Prot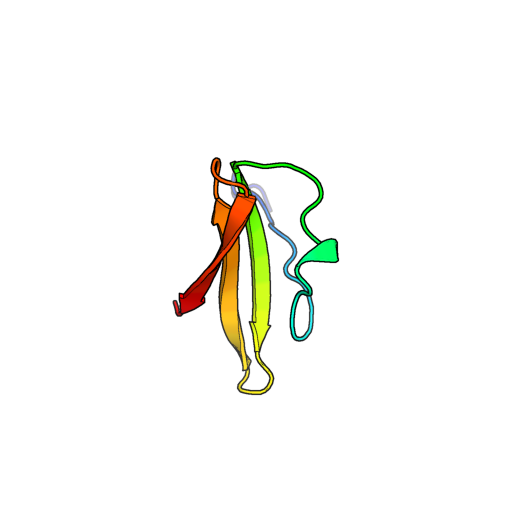ein AF-M7RKC9-F1 (afdb_monomer_lite)

Organism: NCBI:txid1192688

Structure (mmCIF, N/CA/C/O backbone):
data_AF-M7RKC9-F1
#
_entry.id   AF-M7RKC9-F1
#
loop_
_atom_site.group_PDB
_atom_site.id
_atom_site.type_symbol
_atom_site.label_atom_id
_atom_site.label_alt_id
_atom_site.label_comp_id
_atom_site.label_asym_id
_atom_site.label_entity_id
_atom_site.label_seq_id
_atom_site.pdbx_PDB_ins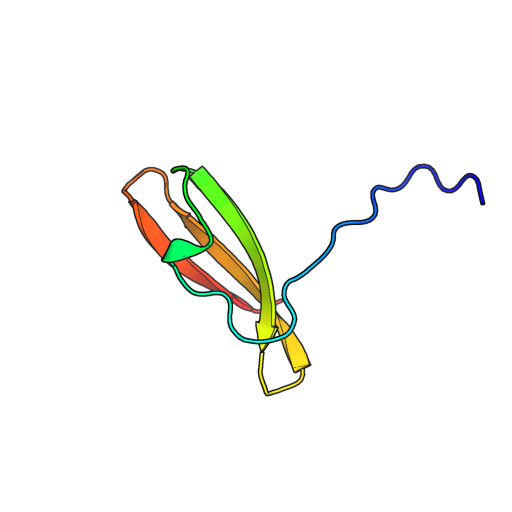_code
_atom_site.Cartn_x
_atom_site.Cartn_y
_atom_site.Cartn_z
_atom_site.occupancy
_atom_site.B_iso_or_equiv
_atom_site.auth_seq_id
_atom_site.auth_comp_id
_atom_site.auth_asym_id
_atom_site.auth_atom_id
_atom_site.pdbx_PDB_model_num
ATOM 1 N N . MET A 1 1 ? 20.385 13.444 -15.452 1.00 63.62 1 MET A N 1
ATOM 2 C CA . MET A 1 1 ? 18.927 13.463 -15.687 1.00 63.62 1 MET A CA 1
ATOM 3 C C . MET A 1 1 ? 18.287 14.452 -14.702 1.00 63.62 1 MET A C 1
ATOM 5 O O . MET A 1 1 ? 17.960 14.070 -13.589 1.00 63.62 1 MET A O 1
ATOM 9 N N . GLY A 1 2 ? 18.226 15.744 -15.050 1.00 85.00 2 GLY A N 1
ATOM 10 C CA . GLY A 1 2 ? 17.773 16.841 -14.172 1.00 85.00 2 GLY A CA 1
ATOM 11 C C . GLY A 1 2 ? 16.259 17.071 -14.209 1.00 85.00 2 GLY A C 1
ATOM 12 O O . GLY A 1 2 ? 15.816 18.162 -14.534 1.00 85.00 2 GLY A O 1
ATOM 13 N N . PHE A 1 3 ? 15.466 16.036 -13.930 1.00 91.88 3 PHE A N 1
ATOM 14 C CA . PHE A 1 3 ? 14.012 16.064 -14.139 1.00 91.88 3 PHE A CA 1
ATOM 15 C C . PHE A 1 3 ? 13.199 16.783 -13.047 1.00 91.88 3 PHE A C 1
ATOM 17 O O . PHE A 1 3 ? 11.995 16.940 -13.212 1.00 91.88 3 PHE A O 1
ATOM 24 N N . GLY A 1 4 ? 13.806 17.159 -11.917 1.00 95.44 4 GLY A N 1
ATOM 25 C CA . GLY A 1 4 ? 13.109 17.862 -10.830 1.00 95.44 4 GLY A CA 1
ATOM 26 C C . GLY A 1 4 ? 12.006 17.064 -10.116 1.00 95.44 4 GLY A C 1
ATOM 27 O O . GLY A 1 4 ? 11.289 17.638 -9.305 1.00 95.44 4 GLY A O 1
ATOM 28 N N . HIS A 1 5 ? 11.858 15.761 -10.391 1.00 94.69 5 HIS A N 1
ATOM 29 C CA . HIS A 1 5 ? 10.872 14.903 -9.728 1.00 94.69 5 HIS A CA 1
ATOM 30 C C . HIS A 1 5 ? 11.465 14.153 -8.533 1.00 94.69 5 HIS A C 1
ATOM 32 O O . HIS A 1 5 ? 12.668 13.894 -8.462 1.00 94.69 5 HIS A O 1
ATOM 38 N N . MET A 1 6 ? 10.583 13.735 -7.626 1.00 96.25 6 MET A N 1
ATOM 39 C CA . MET A 1 6 ? 10.913 12.802 -6.555 1.00 96.25 6 MET A CA 1
ATOM 40 C C . MET A 1 6 ? 10.660 11.367 -7.017 1.00 96.25 6 MET A C 1
ATOM 42 O O . MET A 1 6 ? 9.582 11.046 -7.514 1.00 96.25 6 MET A O 1
ATOM 46 N N . ARG A 1 7 ? 11.645 10.486 -6.824 1.00 95.56 7 ARG A N 1
ATOM 47 C CA . ARG A 1 7 ? 11.456 9.042 -6.979 1.00 95.56 7 ARG A CA 1
ATOM 48 C C . ARG A 1 7 ? 10.971 8.466 -5.652 1.00 95.56 7 ARG A C 1
ATOM 50 O O . ARG A 1 7 ? 11.731 8.436 -4.689 1.00 95.56 7 ARG A O 1
ATOM 57 N N . ILE A 1 8 ? 9.734 7.988 -5.624 1.00 95.44 8 ILE A N 1
ATOM 58 C CA . ILE A 1 8 ? 9.148 7.316 -4.461 1.00 95.44 8 ILE A CA 1
ATOM 59 C C . ILE A 1 8 ? 9.279 5.806 -4.665 1.00 95.4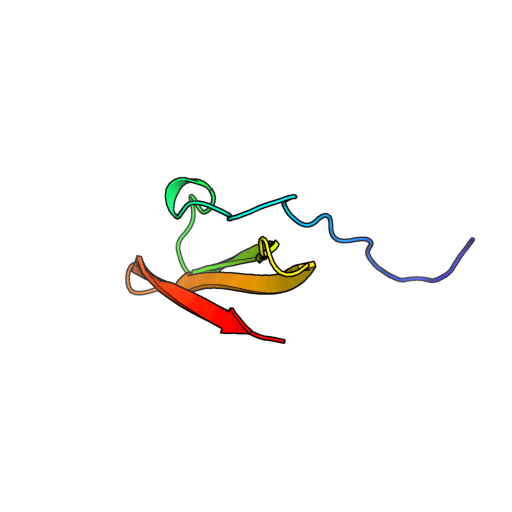4 8 ILE A C 1
ATOM 61 O O . ILE A 1 8 ? 8.955 5.288 -5.734 1.00 95.44 8 ILE A O 1
ATOM 65 N N . LEU A 1 9 ? 9.797 5.102 -3.659 1.00 96.69 9 LEU A N 1
ATOM 66 C CA . LEU A 1 9 ? 9.851 3.642 -3.663 1.00 96.69 9 LEU A CA 1
ATOM 67 C C . LEU A 1 9 ? 8.530 3.085 -3.126 1.00 96.69 9 LEU A C 1
ATOM 69 O O . LEU A 1 9 ? 8.017 3.570 -2.120 1.00 96.69 9 LEU A O 1
ATOM 73 N N . ALA A 1 10 ? 8.009 2.058 -3.791 1.00 96.94 10 ALA A N 1
ATOM 74 C CA . ALA A 1 10 ? 6.835 1.313 -3.357 1.00 96.94 10 ALA A CA 1
ATOM 75 C C . ALA A 1 10 ? 7.249 -0.081 -2.874 1.00 96.94 10 ALA A C 1
ATOM 77 O O . ALA A 1 10 ? 8.235 -0.649 -3.353 1.00 96.94 10 ALA A O 1
ATOM 78 N N . CYS A 1 11 ? 6.493 -0.634 -1.930 1.00 97.50 11 CYS A N 1
ATOM 79 C CA . CYS A 1 11 ? 6.670 -2.009 -1.486 1.00 97.50 11 CYS A CA 1
ATOM 80 C C . CYS A 1 11 ? 6.332 -2.984 -2.625 1.00 97.50 11 CYS A C 1
ATOM 82 O O . CYS A 1 11 ? 5.374 -2.782 -3.376 1.00 97.50 11 CYS A O 1
ATOM 84 N N . ILE A 1 12 ? 7.128 -4.046 -2.753 1.00 95.81 12 ILE A N 1
ATOM 85 C CA . ILE A 1 12 ? 6.846 -5.143 -3.678 1.00 95.81 12 ILE A CA 1
ATOM 86 C C . ILE A 1 12 ? 5.990 -6.160 -2.920 1.00 95.81 12 ILE A C 1
ATOM 88 O O . ILE A 1 12 ? 6.484 -6.813 -2.002 1.00 95.81 12 ILE A O 1
ATOM 92 N N . GLY A 1 13 ? 4.720 -6.286 -3.309 1.00 95.00 13 GLY A N 1
ATOM 93 C CA . GLY A 1 13 ? 3.733 -7.111 -2.614 1.00 95.00 13 GLY A CA 1
ATOM 94 C C . GLY A 1 13 ? 2.909 -6.329 -1.589 1.00 95.00 13 GLY A C 1
ATOM 95 O O . GLY A 1 13 ? 3.076 -5.125 -1.417 1.00 95.00 13 GLY A O 1
ATOM 96 N N . GLN A 1 14 ? 1.995 -7.027 -0.911 1.00 96.19 14 GLN A N 1
ATOM 97 C CA . GLN A 1 14 ? 1.080 -6.426 0.061 1.00 96.19 14 GLN A CA 1
ATOM 98 C C . GLN A 1 14 ? 1.844 -5.722 1.192 1.00 96.19 14 GLN A C 1
ATOM 100 O O . GLN A 1 14 ? 2.653 -6.346 1.878 1.00 96.19 14 GLN A O 1
ATOM 105 N N . LEU A 1 15 ? 1.530 -4.446 1.438 1.00 97.62 15 LEU A N 1
ATOM 106 C CA . LEU A 1 15 ? 2.052 -3.712 2.590 1.00 97.62 15 LEU A CA 1
ATOM 107 C C . LEU A 1 15 ? 1.214 -4.042 3.839 1.00 97.62 15 LEU A C 1
ATOM 109 O O . LEU A 1 15 ? 0.016 -3.752 3.845 1.00 97.62 15 LEU A O 1
ATOM 113 N N . PRO A 1 16 ? 1.792 -4.642 4.897 1.00 97.25 16 PRO A N 1
ATOM 114 C CA . PRO A 1 16 ? 1.070 -4.860 6.146 1.00 97.25 16 PRO A CA 1
ATOM 115 C C . PRO A 1 16 ? 0.869 -3.547 6.914 1.00 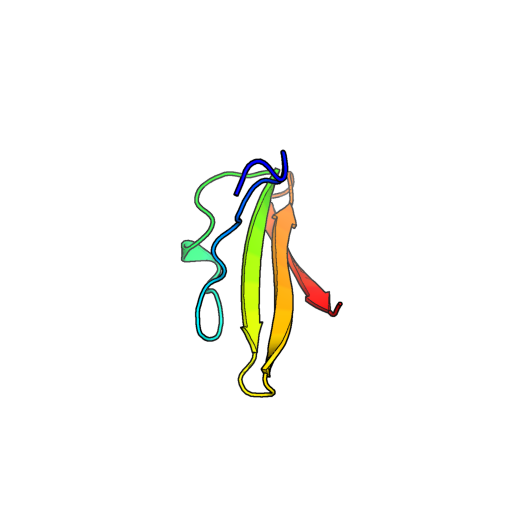97.25 16 PRO A C 1
ATOM 117 O O . PRO A 1 16 ? 1.683 -2.628 6.829 1.00 97.25 16 PRO A O 1
ATOM 120 N N . GLU A 1 17 ? -0.171 -3.490 7.747 1.00 97.62 17 GLU A N 1
ATOM 121 C CA . GLU A 1 17 ? -0.482 -2.339 8.614 1.00 97.62 17 GLU A CA 1
ATOM 122 C C . GLU A 1 17 ? 0.685 -1.930 9.527 1.00 97.62 17 GLU A C 1
ATOM 124 O O . GLU A 1 17 ? 0.921 -0.743 9.760 1.00 97.62 17 GLU A O 1
ATOM 129 N N . SER A 1 18 ? 1.476 -2.905 9.988 1.00 96.69 18 SER A N 1
ATOM 130 C CA . SER A 1 18 ? 2.687 -2.679 10.788 1.00 96.69 18 SER A CA 1
ATOM 131 C C . SER A 1 18 ? 3.791 -1.921 10.040 1.00 96.69 18 SER A C 1
ATOM 133 O O . SER A 1 18 ? 4.693 -1.379 10.678 1.00 96.69 18 SER A O 1
ATOM 135 N N . GLY A 1 19 ? 3.711 -1.832 8.707 1.00 95.75 19 GLY A N 1
ATOM 136 C CA . GLY A 1 19 ? 4.602 -1.022 7.878 1.00 95.75 19 GLY A CA 1
ATOM 137 C C . GLY A 1 19 ? 4.381 0.488 8.024 1.00 95.75 19 GLY A C 1
ATOM 138 O O . GLY A 1 19 ? 5.263 1.261 7.657 1.00 95.75 19 GLY A O 1
ATOM 139 N N . LEU A 1 20 ? 3.247 0.925 8.591 1.00 97.81 20 LEU A N 1
ATOM 140 C CA . LEU A 1 20 ? 2.950 2.335 8.865 1.00 97.81 20 LEU A CA 1
ATOM 141 C C . LEU A 1 20 ? 2.964 2.615 10.373 1.00 97.81 20 LEU A C 1
ATOM 143 O O . LEU A 1 20 ? 1.983 2.421 11.100 1.00 97.81 20 LEU A O 1
ATOM 147 N N . MET A 1 21 ? 4.100 3.116 10.858 1.00 96.69 21 MET A N 1
ATOM 148 C CA . MET A 1 21 ? 4.294 3.388 12.286 1.00 96.69 21 MET A CA 1
ATOM 149 C C . MET A 1 21 ? 3.494 4.611 12.759 1.00 96.69 21 MET A C 1
ATOM 151 O O . MET A 1 21 ? 2.872 4.572 13.821 1.00 96.69 21 MET A O 1
ATOM 155 N N . HIS A 1 22 ? 3.428 5.668 11.948 1.00 97.88 22 HIS A N 1
ATOM 156 C CA . HIS A 1 22 ? 2.842 6.955 12.333 1.00 97.88 22 HIS A CA 1
ATOM 157 C C . HIS A 1 22 ? 1.391 7.120 11.867 1.00 97.88 22 HIS A C 1
ATOM 159 O O . HIS A 1 22 ? 1.036 6.716 10.762 1.00 97.88 22 HIS A O 1
ATOM 165 N N . TYR A 1 23 ? 0.555 7.754 12.691 1.00 97.88 23 TYR A N 1
ATOM 166 C CA . TYR A 1 23 ? -0.784 8.185 12.280 1.00 97.88 23 TYR A CA 1
ATOM 167 C C . TYR A 1 23 ? -0.708 9.281 11.215 1.00 97.88 23 TYR A C 1
ATOM 169 O O . TYR A 1 23 ? 0.212 10.097 11.229 1.00 97.88 23 TYR A O 1
ATOM 177 N N . GLY A 1 24 ? -1.677 9.300 10.299 1.00 97.75 24 GLY A N 1
ATOM 178 C CA . GLY A 1 24 ? -1.698 10.261 9.195 1.00 97.75 24 GLY A CA 1
ATOM 179 C C . GLY A 1 24 ? -0.592 10.017 8.164 1.00 97.75 24 GLY A C 1
ATOM 180 O O . GLY A 1 24 ? -0.082 10.969 7.583 1.00 97.75 24 GLY A O 1
ATOM 181 N N . SER A 1 25 ? -0.200 8.757 7.956 1.00 98.38 25 SER A N 1
ATOM 182 C CA . SER A 1 25 ? 0.838 8.372 6.994 1.00 98.38 25 SER A CA 1
ATOM 183 C C . SER A 1 25 ? 0.298 7.429 5.921 1.00 98.38 25 SER A C 1
ATOM 185 O O . SER A 1 25 ? -0.753 6.800 6.089 1.00 98.38 25 SER A O 1
ATOM 187 N N . VAL A 1 26 ? 1.018 7.347 4.801 1.00 98.25 26 VAL A N 1
ATOM 188 C CA . VAL A 1 26 ? 0.660 6.506 3.655 1.00 98.25 26 VAL A CA 1
ATOM 189 C C . VAL A 1 26 ? 1.864 5.720 3.154 1.00 98.25 26 VAL A C 1
ATOM 191 O O . VAL A 1 26 ? 3.003 6.173 3.268 1.00 98.25 26 VAL A O 1
ATOM 194 N N . GLY A 1 27 ? 1.601 4.555 2.569 1.00 98.12 27 GLY A N 1
ATOM 195 C CA . GLY A 1 27 ? 2.602 3.729 1.907 1.00 98.12 27 GLY A CA 1
ATOM 196 C C . GLY A 1 27 ? 2.072 3.169 0.593 1.00 98.12 27 GLY A C 1
ATOM 197 O O . GLY A 1 27 ? 0.934 2.706 0.518 1.00 98.12 27 GLY A O 1
ATOM 198 N N . PHE A 1 28 ? 2.910 3.216 -0.440 1.00 98.38 28 PHE A N 1
ATOM 199 C C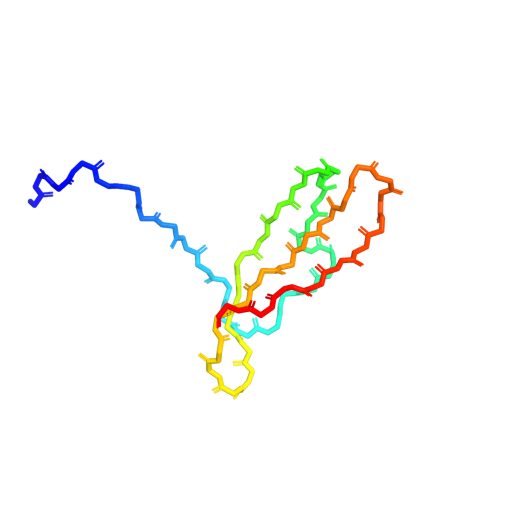A . PHE A 1 28 ? 2.614 2.653 -1.755 1.00 98.38 28 PHE A CA 1
ATOM 200 C C . PHE A 1 28 ? 3.048 1.196 -1.830 1.00 98.38 28 PHE A C 1
ATOM 202 O O . PHE A 1 28 ? 4.112 0.838 -1.314 1.00 98.38 28 PHE A O 1
ATOM 209 N N . PHE A 1 29 ? 2.265 0.371 -2.517 1.00 98.25 29 PHE A N 1
ATOM 210 C CA . PHE A 1 29 ? 2.601 -1.029 -2.737 1.00 98.25 29 PHE A CA 1
ATOM 211 C C . PHE A 1 29 ? 1.970 -1.587 -4.011 1.00 98.25 29 PHE A C 1
ATOM 213 O O . PHE A 1 29 ? 0.968 -1.063 -4.494 1.00 98.25 29 PHE A O 1
ATOM 220 N N . PHE A 1 30 ? 2.559 -2.653 -4.548 1.00 98.00 30 PHE A N 1
ATOM 221 C CA . PHE A 1 30 ? 1.990 -3.396 -5.671 1.00 98.00 30 PHE A CA 1
ATOM 222 C C . PHE A 1 30 ? 1.243 -4.633 -5.172 1.00 98.00 30 PHE A C 1
ATOM 224 O O . PHE A 1 30 ? 1.817 -5.464 -4.465 1.00 98.00 30 PHE A O 1
ATOM 231 N N . GLY A 1 31 ? -0.031 -4.757 -5.547 1.00 95.69 31 GLY A N 1
ATOM 232 C CA . GLY A 1 31 ? -0.832 -5.954 -5.306 1.00 95.69 31 GLY A CA 1
ATOM 233 C C . GLY A 1 31 ? -0.302 -7.171 -6.070 1.00 95.69 31 GLY A C 1
ATOM 234 O O . GLY A 1 31 ? 0.539 -7.061 -6.962 1.00 95.69 31 GLY A O 1
ATOM 235 N N . THR A 1 32 ? -0.808 -8.362 -5.743 1.00 94.44 32 THR A N 1
ATOM 236 C CA . THR A 1 32 ? -0.458 -9.605 -6.463 1.00 94.44 32 THR A CA 1
ATOM 237 C C . THR A 1 32 ? -0.940 -9.614 -7.915 1.00 94.44 32 THR A C 1
ATOM 239 O O . THR A 1 32 ? -0.454 -10.395 -8.724 1.00 94.44 32 THR A O 1
ATOM 242 N N . ASP A 1 33 ? -1.890 -8.743 -8.236 1.00 95.56 33 ASP A N 1
ATOM 243 C CA . ASP A 1 33 ? -2.394 -8.434 -9.574 1.00 95.56 33 ASP A CA 1
ATOM 244 C C . ASP A 1 33 ? -1.532 -7.401 -10.323 1.00 95.56 33 ASP A C 1
ATOM 246 O O . ASP A 1 33 ? -1.814 -7.080 -11.475 1.00 95.56 33 ASP A O 1
ATOM 250 N N . GLY A 1 34 ? -0.478 -6.878 -9.690 1.00 95.56 34 GLY A N 1
ATOM 251 C CA . GLY A 1 34 ? 0.383 -5.839 -10.247 1.00 95.56 34 GLY A CA 1
ATOM 252 C C . GLY A 1 34 ? -0.212 -4.430 -10.181 1.00 95.56 34 GLY A C 1
ATOM 253 O O . GLY A 1 34 ? 0.434 -3.492 -10.646 1.00 95.56 34 GLY A O 1
ATOM 254 N N . ALA A 1 35 ? -1.401 -4.251 -9.593 1.00 97.00 35 ALA A N 1
ATOM 255 C CA . ALA A 1 35 ? -2.007 -2.936 -9.432 1.00 97.00 35 ALA A CA 1
ATOM 256 C C . ALA A 1 35 ? -1.272 -2.128 -8.354 1.00 97.00 35 ALA A C 1
ATOM 258 O O . ALA A 1 35 ? -0.930 -2.654 -7.288 1.00 97.00 35 ALA A O 1
ATOM 259 N N . LEU A 1 36 ? -1.033 -0.841 -8.619 1.00 98.00 36 LEU A N 1
ATOM 260 C CA . LEU A 1 36 ? -0.484 0.067 -7.619 1.00 98.00 36 LEU A CA 1
ATOM 261 C C . LEU A 1 36 ? -1.602 0.487 -6.661 1.00 98.00 36 LEU A C 1
ATOM 263 O O . LEU A 1 36 ? -2.654 0.955 -7.084 1.00 98.00 36 LEU A O 1
ATOM 267 N N . ARG A 1 37 ? -1.348 0.353 -5.363 1.00 98.44 37 ARG A N 1
ATOM 268 C CA . ARG A 1 37 ? -2.285 0.700 -4.295 1.00 98.44 37 ARG A CA 1
ATOM 269 C C . ARG A 1 37 ? -1.618 1.576 -3.249 1.00 98.44 37 ARG A C 1
ATOM 271 O O . ARG A 1 37 ? -0.391 1.604 -3.112 1.00 98.44 37 ARG A O 1
ATOM 278 N N . LEU A 1 38 ? -2.450 2.271 -2.484 1.00 98.12 38 LEU A N 1
ATOM 279 C CA . LEU A 1 38 ? -2.034 3.074 -1.342 1.00 98.12 38 LEU A CA 1
ATOM 280 C C . LEU A 1 38 ? -2.707 2.551 -0.074 1.00 98.12 38 LEU A C 1
ATOM 282 O O . LEU A 1 38 ? -3.933 2.536 0.024 1.00 98.12 38 LEU A O 1
ATOM 286 N N . LEU A 1 39 ? -1.905 2.142 0.909 1.00 98.56 39 LEU A N 1
ATOM 287 C CA . LEU A 1 39 ? -2.375 1.907 2.272 1.00 98.56 39 LEU A CA 1
ATOM 288 C C . LEU A 1 39 ? -2.258 3.218 3.047 1.00 98.56 39 LEU A C 1
ATOM 290 O O . LEU A 1 39 ? -1.178 3.808 3.103 1.00 98.56 39 LEU A O 1
ATOM 294 N N . ALA A 1 40 ? -3.351 3.665 3.656 1.00 98.56 40 ALA A N 1
ATOM 295 C CA . ALA A 1 40 ? -3.368 4.836 4.520 1.00 98.56 40 ALA A CA 1
ATOM 296 C C . ALA A 1 40 ? -3.653 4.427 5.964 1.00 98.56 40 ALA A C 1
ATOM 298 O O . ALA A 1 40 ? -4.655 3.765 6.235 1.00 98.56 40 ALA A O 1
ATOM 299 N N . LYS A 1 41 ? -2.810 4.888 6.892 1.00 98.62 41 LYS A N 1
ATOM 300 C CA . LYS A 1 41 ? -3.108 4.892 8.325 1.00 98.62 41 LYS A CA 1
ATOM 301 C C . LYS A 1 41 ? -3.685 6.255 8.674 1.00 98.62 41 LYS A C 1
ATOM 303 O O . LYS A 1 41 ? -2.956 7.247 8.757 1.00 98.62 41 LYS A O 1
ATOM 308 N N . LYS A 1 42 ? -5.005 6.319 8.826 1.00 98.44 42 LYS A N 1
ATOM 309 C CA . LYS A 1 42 ? -5.734 7.565 9.081 1.00 98.44 42 LYS A CA 1
ATOM 310 C C . LYS A 1 42 ? -5.332 8.191 10.430 1.00 98.44 42 LYS A C 1
ATOM 312 O O . LYS A 1 42 ? -4.744 7.515 11.278 1.00 98.44 42 LYS A O 1
ATOM 317 N N . PRO A 1 43 ? -5.661 9.475 10.666 1.00 98.19 43 PRO A N 1
ATOM 318 C CA . PRO A 1 43 ? -5.419 10.128 11.956 1.00 98.19 43 PRO A CA 1
ATOM 319 C C . PRO A 1 43 ? -6.148 9.469 13.137 1.00 98.19 43 PRO A C 1
ATOM 321 O O . PRO A 1 43 ? -5.667 9.551 14.261 1.00 98.19 43 PRO A O 1
ATOM 324 N N . ASP A 1 44 ? -7.276 8.798 12.880 1.00 97.50 44 ASP A N 1
ATOM 325 C CA . ASP A 1 44 ? -8.038 8.022 13.872 1.00 97.50 44 ASP A CA 1
ATOM 326 C C . ASP A 1 44 ? -7.428 6.633 14.163 1.00 97.50 44 ASP A C 1
ATOM 328 O O . ASP A 1 44 ? -7.946 5.889 14.990 1.00 97.50 44 ASP A O 1
ATOM 332 N N . GLY A 1 45 ? -6.329 6.278 13.487 1.00 96.75 45 GLY A N 1
ATOM 333 C CA . GLY A 1 45 ? -5.635 5.001 13.626 1.00 96.75 45 GLY A CA 1
ATOM 334 C C . GLY A 1 45 ? -6.183 3.862 12.770 1.00 96.75 45 GLY A C 1
ATOM 335 O O . GLY A 1 45 ? -5.515 2.835 12.670 1.00 96.75 45 GLY A O 1
ATOM 336 N N . ALA A 1 46 ? -7.334 4.034 12.117 1.00 98.00 46 ALA A N 1
ATOM 337 C CA . ALA A 1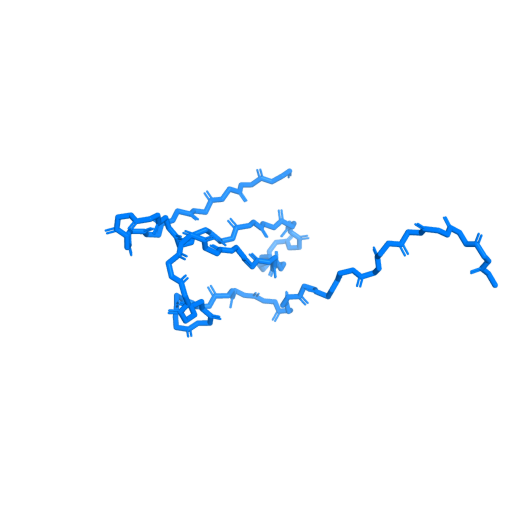 46 ? -7.880 3.016 11.232 1.00 98.00 46 ALA A CA 1
ATOM 338 C C . ALA A 1 46 ? -7.157 2.992 9.877 1.00 98.00 46 ALA A C 1
ATOM 340 O O . ALA A 1 46 ? -6.665 4.011 9.380 1.00 98.00 46 ALA A O 1
ATOM 341 N N . PHE A 1 47 ? -7.138 1.815 9.257 1.00 98.38 47 PHE A N 1
ATOM 342 C CA . PHE A 1 47 ? -6.515 1.595 7.959 1.00 98.38 47 PHE A CA 1
ATOM 343 C C . PHE A 1 47 ? -7.549 1.580 6.836 1.00 98.38 47 PHE A C 1
ATOM 345 O O . PHE A 1 47 ? -8.696 1.173 7.021 1.00 98.38 47 PHE A O 1
ATOM 352 N N . VAL A 1 48 ? -7.137 2.046 5.662 1.00 98.31 48 VAL A N 1
ATOM 353 C CA . VAL A 1 48 ? -7.917 1.960 4.424 1.00 98.31 48 VAL A CA 1
ATOM 354 C C . VAL A 1 48 ? -6.970 1.783 3.241 1.00 98.31 48 VAL A C 1
ATOM 356 O O . VAL A 1 48 ? -5.853 2.306 3.248 1.00 98.31 48 VAL A O 1
ATOM 359 N N . THR A 1 49 ? -7.410 1.037 2.233 1.00 98.12 49 THR A N 1
ATOM 360 C CA . THR A 1 49 ? -6.676 0.844 0.981 1.00 98.12 49 THR A CA 1
ATOM 361 C C . THR A 1 49 ? -7.406 1.541 -0.156 1.00 98.12 49 THR A C 1
ATOM 363 O O . THR A 1 49 ? -8.622 1.415 -0.275 1.00 98.12 49 THR A O 1
ATOM 366 N N . TYR A 1 50 ? -6.650 2.261 -0.980 1.00 98.00 50 TYR A N 1
ATOM 367 C CA . TYR A 1 50 ? -7.134 2.891 -2.203 1.00 98.00 50 TYR A CA 1
ATOM 368 C C . TYR A 1 50 ? -6.489 2.226 -3.418 1.00 98.00 50 TYR A C 1
ATOM 370 O O . TYR A 1 50 ? -5.263 2.068 -3.460 1.00 98.00 50 TYR A O 1
ATOM 378 N N . ASP A 1 51 ? -7.321 1.862 -4.390 1.00 96.81 51 ASP A N 1
ATOM 379 C CA . ASP A 1 51 ? -6.897 1.491 -5.739 1.00 96.81 51 ASP A CA 1
ATOM 380 C C . ASP A 1 51 ? -6.637 2.756 -6.573 1.00 96.81 51 ASP A C 1
ATOM 382 O O . ASP A 1 51 ? -7.299 3.780 -6.369 1.00 96.81 51 ASP A O 1
ATOM 386 N N . MET A 1 52 ? -5.664 2.688 -7.485 1.00 92.75 52 MET A N 1
ATOM 387 C CA . MET A 1 52 ? -5.321 3.762 -8.429 1.00 92.75 52 MET A CA 1
ATOM 388 C C . MET A 1 52 ? -5.604 3.372 -9.873 1.00 92.75 52 MET A C 1
ATOM 390 O O . MET A 1 52 ? -5.458 2.173 -10.203 1.00 92.75 52 MET A O 1
#

InterPro domains:
  IPR012332 Autotransporter, pectate lyase C-like domain superfamily [G3DSA:2.160.20.20] (1-52)

Sequence (52 aa):
MGFGHMRILACIGQLPESGLMHYGSVGFFFGTDGALRLLAKKPDGAFVTYDM

Secondary structure (DSSP, 8-state):
----------EESPPPGGG--STTEEEEEE-TTS-EEEEEE-TTS-EEEEE-

Radius of gyration: 12.42 Å; chains: 1; bounding box: 27×28×30 Å

Foldseek 3Di:
DPPPDDDDDAAEEDDDLVNDPDAQDKGWYAYPVRWIKIWHLHNVRDIDIDTD

pLDDT: mean 96.12, std 5.06, range [63.62, 98.62]